Protein AF-A0A8K0KT62-F1 (afdb_monomer)

Mean predicted aligned error: 6.97 Å

Structure (mmCIF, N/CA/C/O backbone):
data_AF-A0A8K0KT62-F1
#
_entry.id   AF-A0A8K0KT62-F1
#
loop_
_atom_site.group_PDB
_atom_site.id
_atom_site.type_symbol
_atom_site.label_atom_id
_atom_site.label_alt_id
_atom_site.label_comp_id
_atom_site.label_asym_id
_atom_site.label_entity_id
_atom_site.label_seq_id
_atom_site.pdbx_PDB_ins_code
_atom_site.Cartn_x
_atom_site.Cartn_y
_atom_site.Cartn_z
_atom_site.occupancy
_atom_site.B_iso_or_equiv
_atom_site.auth_seq_id
_atom_site.auth_comp_id
_atom_site.auth_asym_id
_atom_site.auth_atom_id
_atom_site.pdbx_PDB_model_num
ATOM 1 N N . MET A 1 1 ? -33.970 -5.723 22.384 1.00 33.19 1 MET A N 1
ATOM 2 C CA . MET A 1 1 ? -34.352 -6.317 21.085 1.00 33.19 1 MET A CA 1
ATOM 3 C C . MET A 1 1 ? -33.200 -6.110 20.109 1.00 33.19 1 MET A C 1
ATOM 5 O O . MET A 1 1 ? -32.942 -4.984 19.727 1.00 33.19 1 MET A O 1
ATOM 9 N N . LYS A 1 2 ? -32.472 -7.205 19.852 1.00 30.88 2 LYS A N 1
ATOM 10 C CA . LYS A 1 2 ? -31.453 -7.480 18.820 1.00 30.88 2 LYS A CA 1
ATOM 11 C C . LYS A 1 2 ? -30.568 -6.317 18.335 1.00 30.88 2 LYS A C 1
ATOM 13 O O . LYS A 1 2 ? -30.946 -5.575 17.434 1.00 30.88 2 LYS A O 1
ATOM 18 N N . LEU A 1 3 ? -29.330 -6.309 18.846 1.00 32.88 3 LEU A N 1
ATOM 19 C CA . LEU A 1 3 ? -28.137 -5.916 18.091 1.00 32.88 3 LEU A CA 1
ATOM 20 C C . LEU A 1 3 ? -28.204 -6.615 16.728 1.00 32.88 3 LEU A C 1
ATOM 22 O O . LEU A 1 3 ? -28.010 -7.829 16.632 1.00 32.88 3 LEU A O 1
ATOM 26 N N . LYS A 1 4 ? -28.598 -5.874 15.693 1.00 34.88 4 LYS A N 1
ATOM 27 C CA . LYS A 1 4 ? -28.536 -6.365 14.322 1.00 34.88 4 LYS A CA 1
ATOM 28 C C . LYS A 1 4 ? -27.057 -6.494 13.971 1.00 34.88 4 LYS A C 1
ATOM 30 O O . LYS A 1 4 ? -26.352 -5.499 13.894 1.00 34.88 4 LYS A O 1
ATOM 35 N N . SER A 1 5 ? -26.635 -7.751 13.868 1.00 35.12 5 SER A N 1
ATOM 36 C CA . SER A 1 5 ? -25.526 -8.270 13.072 1.00 35.12 5 SER A CA 1
ATOM 37 C C . SER A 1 5 ? -24.748 -7.201 12.294 1.00 35.12 5 SER A C 1
ATOM 39 O O . SER A 1 5 ? -25.216 -6.723 11.264 1.00 35.12 5 SER A O 1
ATOM 41 N N . ILE A 1 6 ? -23.531 -6.886 12.743 1.00 41.09 6 ILE A N 1
ATOM 42 C CA . ILE A 1 6 ? -22.524 -6.127 11.975 1.00 41.09 6 ILE A CA 1
ATOM 43 C C . ILE A 1 6 ? -21.838 -7.081 10.969 1.00 41.09 6 ILE A C 1
ATOM 45 O O . ILE A 1 6 ? -20.628 -7.079 10.791 1.00 41.09 6 ILE A O 1
ATOM 49 N N . MET A 1 7 ? -22.612 -7.973 10.346 1.00 37.97 7 MET A N 1
ATOM 50 C CA . MET A 1 7 ? -22.154 -8.883 9.290 1.00 37.97 7 MET A CA 1
ATOM 51 C C . MET A 1 7 ? -23.139 -8.862 8.119 1.00 37.97 7 MET A C 1
ATOM 53 O O . MET A 1 7 ? -23.586 -9.897 7.638 1.00 37.97 7 MET A O 1
ATOM 57 N N . SER A 1 8 ? -23.529 -7.659 7.706 1.00 42.72 8 SER A N 1
ATOM 58 C CA . SER A 1 8 ? -24.092 -7.411 6.381 1.00 42.72 8 SER A CA 1
ATOM 59 C C . SER A 1 8 ? -22.925 -6.989 5.502 1.00 42.72 8 SER A C 1
ATOM 61 O O . SER A 1 8 ? -22.187 -6.087 5.896 1.00 42.72 8 SER A O 1
ATOM 63 N N . GLY A 1 9 ? -22.724 -7.657 4.364 1.00 50.91 9 GLY A N 1
ATOM 64 C CA . GLY A 1 9 ? -21.704 -7.277 3.389 1.00 50.91 9 GLY A CA 1
ATOM 65 C C . GLY A 1 9 ? -21.770 -5.777 3.097 1.00 50.91 9 GLY A C 1
ATOM 66 O O . GLY A 1 9 ? -22.854 -5.204 3.021 1.00 50.91 9 GLY A O 1
ATOM 67 N N . VAL A 1 10 ? -20.602 -5.144 2.990 1.00 65.31 10 VAL A N 1
ATOM 68 C CA . VAL A 1 10 ? -20.450 -3.703 2.702 1.00 65.31 10 VAL A CA 1
ATOM 69 C C . VAL A 1 10 ? -21.009 -3.341 1.313 1.00 65.31 10 VAL A C 1
ATOM 71 O O . VAL A 1 10 ? -21.249 -2.178 1.020 1.00 65.31 10 VAL A O 1
ATOM 74 N N . VAL A 1 11 ? -21.285 -4.347 0.486 1.00 77.06 11 VAL A N 1
ATOM 75 C CA . VAL A 1 11 ? -21.795 -4.236 -0.879 1.00 77.06 11 VAL A CA 1
ATOM 76 C C . VAL A 1 11 ? -23.091 -5.028 -1.028 1.00 77.06 11 VAL A C 1
ATOM 78 O O . VAL A 1 11 ? -23.283 -6.052 -0.368 1.00 77.06 11 VAL A O 1
ATOM 81 N N . ALA A 1 12 ? -23.982 -4.521 -1.880 1.00 81.88 12 ALA A N 1
ATOM 82 C CA . ALA A 1 12 ? -25.259 -5.149 -2.190 1.00 81.88 12 ALA A CA 1
ATOM 83 C C . ALA A 1 12 ? -25.070 -6.539 -2.829 1.00 81.88 12 ALA A C 1
ATOM 85 O O . ALA A 1 12 ? -24.031 -6.826 -3.422 1.00 81.88 12 ALA A O 1
ATOM 86 N N . GLU A 1 13 ? -26.075 -7.410 -2.705 1.00 84.69 13 GLU A N 1
ATOM 87 C CA . GLU A 1 13 ? -26.016 -8.787 -3.230 1.00 84.69 13 GLU A CA 1
ATOM 88 C C . GLU A 1 13 ? -25.847 -8.844 -4.758 1.00 84.69 13 GLU A C 1
ATOM 90 O O . GLU A 1 13 ? -25.346 -9.835 -5.284 1.00 84.69 13 GLU A O 1
ATOM 95 N N . ASP A 1 14 ? -26.237 -7.782 -5.464 1.00 88.81 14 ASP A N 1
ATOM 96 C CA . ASP A 1 14 ? -26.119 -7.613 -6.912 1.00 88.81 14 ASP A CA 1
ATOM 97 C C . ASP A 1 14 ? -24.848 -6.860 -7.344 1.00 88.81 14 ASP A C 1
ATOM 99 O O . ASP A 1 14 ? -24.710 -6.498 -8.513 1.00 88.81 14 ASP A O 1
ATOM 103 N N . HIS A 1 15 ? -23.902 -6.628 -6.429 1.00 87.88 15 HIS A N 1
ATOM 104 C CA . HIS A 1 15 ? -22.654 -5.946 -6.751 1.00 87.88 15 HIS A CA 1
ATOM 105 C C . HIS A 1 15 ? -21.760 -6.786 -7.675 1.00 87.88 15 HIS A C 1
ATOM 107 O O . HIS A 1 15 ? -21.368 -7.910 -7.349 1.00 87.88 15 HIS A O 1
ATOM 113 N N . GLU A 1 16 ? -21.370 -6.203 -8.808 1.00 93.50 16 GLU A N 1
ATOM 114 C CA . GLU A 1 16 ? -20.432 -6.807 -9.751 1.00 93.50 16 GLU A CA 1
ATOM 115 C C . GLU A 1 16 ? -19.005 -6.293 -9.507 1.00 93.50 16 GLU A C 1
ATOM 117 O O . GLU A 1 16 ? -18.715 -5.105 -9.657 1.00 93.50 16 GLU A O 1
ATOM 122 N N . PHE A 1 17 ? -18.085 -7.202 -9.174 1.00 94.06 17 PHE A N 1
ATOM 123 C CA . PHE A 1 17 ? -16.666 -6.874 -9.041 1.00 94.06 17 PHE A CA 1
ATOM 124 C C . PHE A 1 17 ? -15.990 -6.782 -10.411 1.00 94.06 17 PHE A C 1
ATOM 126 O O . PHE A 1 17 ? -16.076 -7.698 -11.229 1.00 94.06 17 PHE A O 1
ATOM 133 N N . LEU A 1 18 ? -15.242 -5.699 -10.631 1.00 94.44 18 LEU A N 1
ATOM 134 C CA . LEU A 1 18 ? -14.540 -5.428 -11.885 1.00 94.44 18 LEU A CA 1
ATOM 135 C C . LEU A 1 18 ? -13.032 -5.283 -11.661 1.00 94.44 18 LEU A C 1
ATOM 137 O O . LEU A 1 18 ? -12.580 -4.808 -10.620 1.00 94.44 18 LEU A O 1
ATOM 141 N N . VAL A 1 19 ? -12.235 -5.633 -12.675 1.00 96.00 19 VAL A N 1
ATOM 142 C CA . VAL A 1 19 ? -10.785 -5.380 -12.661 1.00 96.00 19 VAL A CA 1
ATOM 143 C C . VAL A 1 19 ? -10.531 -3.868 -12.774 1.00 96.00 19 VAL A C 1
ATOM 145 O O . VAL A 1 19 ? -10.966 -3.273 -13.770 1.00 96.00 19 VAL A O 1
ATOM 148 N N . PRO A 1 20 ? -9.805 -3.238 -11.826 1.00 96.31 20 PRO A N 1
ATOM 149 C CA . PRO A 1 20 ? -9.523 -1.808 -11.876 1.00 96.31 20 PRO A CA 1
ATOM 150 C C . PRO A 1 20 ? -8.776 -1.406 -13.150 1.00 96.31 20 PRO A C 1
ATOM 152 O O . PRO A 1 20 ? -7.834 -2.071 -13.587 1.00 96.31 20 PRO A O 1
ATOM 155 N N . LYS A 1 21 ? -9.175 -0.276 -13.736 1.00 96.88 21 LYS A N 1
ATOM 156 C CA . LYS A 1 21 ? -8.524 0.324 -14.905 1.00 96.88 21 LYS A CA 1
ATOM 157 C C . LYS A 1 21 ? -8.110 1.744 -14.569 1.00 96.88 21 LYS A C 1
ATOM 159 O O . LYS A 1 21 ? -8.783 2.439 -13.812 1.00 96.88 21 LYS A O 1
ATOM 164 N N . ARG A 1 22 ? -6.999 2.190 -15.150 1.00 97.38 22 ARG A N 1
ATOM 165 C CA . ARG A 1 22 ? -6.537 3.564 -14.961 1.00 97.38 22 ARG A CA 1
ATOM 166 C C . ARG A 1 22 ? -7.583 4.527 -15.541 1.00 97.38 22 ARG A C 1
ATOM 168 O O . ARG A 1 22 ? -7.872 4.458 -16.731 1.00 97.38 22 ARG A O 1
ATOM 175 N N . ALA A 1 23 ? -8.115 5.409 -14.695 1.00 96.69 23 ALA A N 1
ATOM 176 C CA . ALA A 1 23 ? -9.138 6.392 -15.064 1.00 96.69 23 ALA A CA 1
ATOM 177 C C . ALA A 1 23 ? -8.615 7.842 -15.112 1.00 96.69 23 ALA A C 1
ATOM 179 O O . ALA A 1 23 ? -9.241 8.692 -15.729 1.00 96.69 23 ALA A O 1
ATOM 180 N N . VAL A 1 24 ? -7.450 8.122 -14.510 1.00 97.75 24 VAL A N 1
ATOM 181 C CA . VAL A 1 24 ? -6.794 9.442 -14.549 1.00 97.75 24 VAL A CA 1
ATOM 182 C C . VAL A 1 24 ? -5.627 9.398 -15.540 1.00 97.75 24 VAL A C 1
ATOM 184 O O . VAL A 1 24 ? -4.583 8.782 -15.277 1.00 97.75 24 VAL A O 1
ATOM 187 N N . MET A 1 25 ? -5.807 10.018 -16.705 1.00 97.75 25 MET A N 1
ATOM 188 C CA . MET A 1 25 ? -4.843 10.027 -17.815 1.00 97.75 25 MET A CA 1
ATOM 189 C C . MET A 1 25 ? -4.200 11.396 -18.015 1.00 97.75 25 MET A C 1
ATOM 191 O O . MET A 1 25 ? -3.055 11.483 -18.458 1.00 97.75 25 MET A O 1
ATOM 195 N N . SER A 1 26 ? -4.919 12.453 -17.657 1.00 98.06 26 SER A N 1
ATOM 196 C CA . SER A 1 26 ? -4.530 13.844 -17.825 1.00 98.06 26 SER A CA 1
ATOM 197 C C . SER A 1 26 ? -4.947 14.686 -16.611 1.00 98.06 26 SER A C 1
ATOM 199 O O . SER A 1 26 ? -5.783 14.255 -15.816 1.00 98.06 26 SER A O 1
ATOM 201 N N . PRO A 1 27 ? -4.417 15.914 -16.464 1.00 97.81 27 PRO A N 1
ATOM 202 C CA . PRO A 1 27 ? -4.847 16.821 -15.401 1.00 97.81 27 PRO A CA 1
ATOM 203 C C . PRO A 1 27 ? -6.348 17.153 -15.421 1.00 97.81 27 PRO A C 1
ATOM 205 O O . PRO A 1 27 ? -6.919 17.414 -14.368 1.00 97.81 27 PRO A O 1
ATOM 208 N N . ALA A 1 28 ? -7.002 17.126 -16.588 1.00 97.25 28 ALA A N 1
ATOM 209 C CA . ALA A 1 28 ? -8.433 17.412 -16.706 1.00 97.25 28 ALA A CA 1
ATOM 210 C C . ALA A 1 28 ? -9.314 16.332 -16.047 1.00 97.25 28 ALA A C 1
ATOM 212 O O . ALA A 1 28 ? -10.382 16.643 -15.523 1.00 97.25 28 ALA A O 1
ATOM 213 N N . ASP A 1 29 ? -8.839 15.082 -15.996 1.00 98.25 29 ASP A N 1
ATOM 214 C CA . ASP A 1 29 ? -9.573 13.963 -15.386 1.00 98.25 29 ASP A CA 1
ATOM 215 C C . ASP A 1 29 ? -9.660 14.094 -13.857 1.00 98.25 29 ASP A C 1
ATOM 217 O O . ASP A 1 29 ? -10.491 13.449 -13.216 1.00 98.25 29 ASP A O 1
ATOM 221 N N . MET A 1 30 ? -8.836 14.960 -13.254 1.00 97.81 30 MET A N 1
ATOM 222 C CA . MET A 1 30 ? -8.832 15.196 -11.809 1.00 97.81 30 MET A CA 1
ATOM 223 C C . MET A 1 30 ? -10.170 15.734 -11.309 1.00 97.81 30 MET A C 1
ATOM 225 O O . MET A 1 30 ? -10.580 15.404 -10.199 1.00 97.81 30 MET A O 1
ATOM 229 N N . THR A 1 31 ? -10.885 16.516 -12.124 1.00 97.88 31 THR A N 1
ATOM 230 C CA . THR A 1 31 ? -12.230 16.972 -11.761 1.00 97.88 31 THR A CA 1
ATOM 231 C C . THR A 1 31 ? -13.176 15.786 -11.595 1.00 97.88 31 THR A C 1
ATOM 233 O O . THR A 1 31 ? -13.889 15.732 -10.598 1.00 97.88 31 THR A O 1
ATOM 236 N N . ALA A 1 32 ? -13.150 14.811 -12.509 1.00 97.69 32 ALA A N 1
ATOM 237 C CA . ALA A 1 32 ? -13.964 13.602 -12.386 1.00 97.69 32 ALA A CA 1
ATOM 238 C C . ALA A 1 32 ? -13.527 12.745 -11.187 1.00 97.69 32 ALA A C 1
ATOM 240 O O . ALA A 1 32 ? -14.374 12.272 -10.436 1.00 97.69 32 ALA A O 1
ATOM 241 N N . TRP A 1 33 ? -12.216 12.609 -10.956 1.00 98.12 33 TRP A N 1
ATOM 242 C CA . TRP A 1 33 ? -11.675 11.907 -9.789 1.00 98.12 33 TRP A CA 1
ATOM 243 C C . TRP A 1 33 ? -12.180 12.499 -8.467 1.00 98.12 33 TRP A C 1
ATOM 245 O O . TRP A 1 33 ? -12.721 11.760 -7.650 1.00 98.12 33 TRP A O 1
ATOM 255 N N . HIS A 1 34 ? -12.088 13.818 -8.273 1.00 97.94 34 HIS A N 1
ATOM 256 C CA . HIS A 1 34 ? -12.521 14.483 -7.036 1.00 97.94 34 HIS A CA 1
ATOM 257 C C . HIS A 1 34 ? -14.022 14.359 -6.740 1.00 97.94 34 HIS A C 1
ATOM 259 O O . HIS A 1 34 ? -14.417 14.484 -5.586 1.00 97.94 34 HIS A O 1
ATOM 265 N N . HIS A 1 35 ? -14.848 14.114 -7.760 1.00 97.44 35 HIS A N 1
ATOM 266 C CA . HIS A 1 35 ? -16.292 13.906 -7.607 1.00 97.44 35 HIS A CA 1
ATOM 267 C C . HIS A 1 35 ? -16.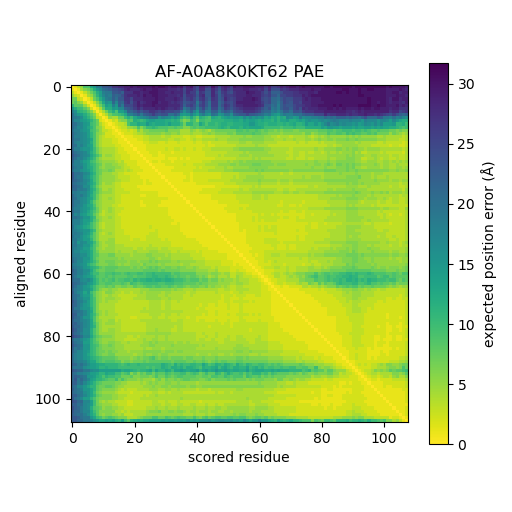690 12.421 -7.658 1.00 97.44 35 HIS A C 1
ATOM 269 O O . HIS A 1 35 ? -17.879 12.110 -7.660 1.00 97.44 35 HIS A O 1
ATOM 275 N N . SER A 1 36 ? -15.722 11.502 -7.738 1.00 97.62 36 SER A N 1
ATOM 276 C CA . SER A 1 36 ? -15.988 10.064 -7.803 1.00 97.62 36 SER A CA 1
ATOM 277 C C . SER A 1 36 ? -16.288 9.470 -6.427 1.00 97.62 36 SER A C 1
ATOM 279 O O . SER A 1 36 ? -15.771 9.928 -5.408 1.00 97.62 36 SER A O 1
ATOM 281 N N . GLU A 1 37 ? -17.073 8.393 -6.409 1.00 95.38 37 GLU A N 1
ATOM 282 C CA . GLU A 1 37 ? -17.332 7.600 -5.201 1.00 95.38 37 GLU A CA 1
ATOM 283 C C . GLU A 1 37 ? -16.031 7.065 -4.587 1.00 95.38 37 GLU A C 1
ATOM 285 O O . GLU A 1 37 ? -15.796 7.244 -3.396 1.00 95.38 37 GLU A O 1
ATOM 290 N N . ALA A 1 38 ? -15.122 6.546 -5.420 1.00 95.69 38 ALA A N 1
ATOM 291 C CA . ALA A 1 38 ? -13.820 6.043 -4.983 1.00 95.69 38 ALA A CA 1
ATOM 292 C C . ALA A 1 38 ? -12.985 7.096 -4.230 1.00 95.69 38 ALA A C 1
ATOM 294 O O . 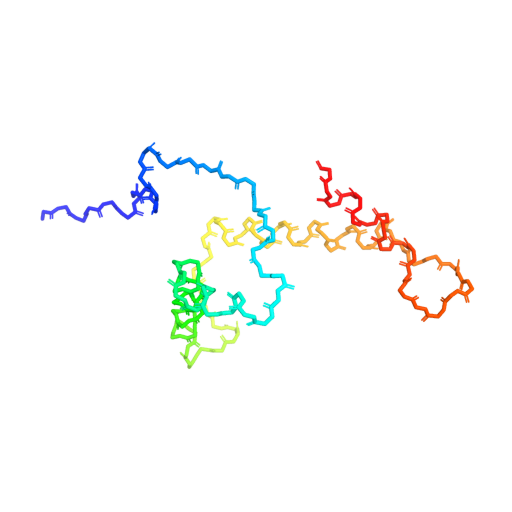ALA A 1 38 ? -12.294 6.761 -3.270 1.00 95.69 38 ALA A O 1
ATOM 295 N N . TYR A 1 39 ? -13.046 8.371 -4.633 1.00 97.81 39 TYR A N 1
ATOM 296 C CA . TYR A 1 39 ? -12.372 9.450 -3.907 1.00 97.81 39 TYR A CA 1
ATOM 297 C C . TYR A 1 39 ? -12.999 9.685 -2.528 1.00 97.81 39 TYR A C 1
ATOM 299 O O . TYR A 1 39 ? -12.275 9.768 -1.533 1.00 97.81 39 TYR A O 1
ATOM 307 N N . CYS A 1 40 ? -14.331 9.757 -2.462 1.00 96.31 40 CYS A N 1
ATOM 308 C CA . CYS A 1 40 ? -15.064 9.931 -1.209 1.00 96.31 40 CYS A CA 1
ATOM 309 C C . CYS A 1 40 ? -14.793 8.783 -0.226 1.00 96.31 40 CYS A C 1
ATOM 311 O O . CYS A 1 40 ? -14.494 9.040 0.940 1.00 96.31 40 CYS A O 1
ATOM 313 N N . GLU A 1 41 ? -14.838 7.535 -0.693 1.00 96.00 41 GLU A N 1
ATOM 314 C CA . GLU A 1 41 ? -14.542 6.351 0.120 1.00 96.00 41 GLU A CA 1
ATOM 315 C C . GLU A 1 41 ? -13.089 6.335 0.599 1.00 96.00 41 GLU A C 1
ATOM 317 O O . GLU A 1 41 ? -12.829 6.117 1.783 1.00 96.00 41 GLU A O 1
ATOM 322 N N . TYR A 1 42 ? -12.137 6.619 -0.294 1.00 97.25 42 TYR A N 1
ATOM 323 C CA . TYR A 1 42 ? -10.712 6.621 0.033 1.00 97.25 42 TYR A CA 1
ATOM 324 C C . TYR A 1 42 ? -10.365 7.670 1.096 1.00 97.25 42 TYR A C 1
ATOM 326 O O . TYR A 1 42 ? -9.702 7.364 2.089 1.00 97.25 42 TYR A O 1
ATOM 334 N N . VAL A 1 43 ? -10.837 8.908 0.921 1.00 97.75 43 VAL A N 1
ATOM 335 C CA . VAL A 1 43 ? -10.609 9.980 1.901 1.00 97.75 43 VAL A CA 1
ATOM 336 C C . VAL A 1 43 ? -11.354 9.687 3.202 1.00 97.75 43 VAL A C 1
ATOM 338 O O . VAL A 1 43 ? -10.777 9.851 4.277 1.00 97.75 43 VAL A O 1
ATOM 341 N N . GLY A 1 44 ? -12.597 9.206 3.124 1.00 97.38 44 GLY A N 1
ATOM 342 C CA . GLY A 1 44 ? -13.380 8.808 4.294 1.00 97.38 44 GLY A CA 1
ATOM 343 C C . GLY A 1 44 ? -12.679 7.731 5.123 1.00 97.38 44 GLY A C 1
ATOM 344 O O . GLY A 1 44 ? -12.590 7.859 6.343 1.00 97.38 44 GLY A O 1
ATOM 345 N N . PHE A 1 45 ? -12.100 6.723 4.466 1.00 97.06 45 PHE A N 1
ATOM 346 C CA . PHE A 1 45 ? -11.311 5.684 5.123 1.00 97.06 45 PHE 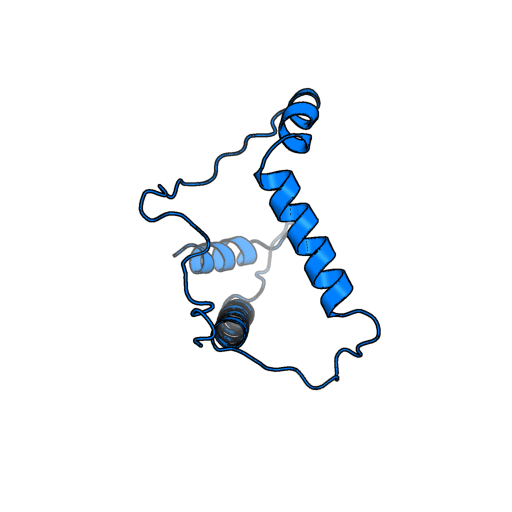A CA 1
ATOM 347 C C . PHE A 1 45 ? -10.084 6.25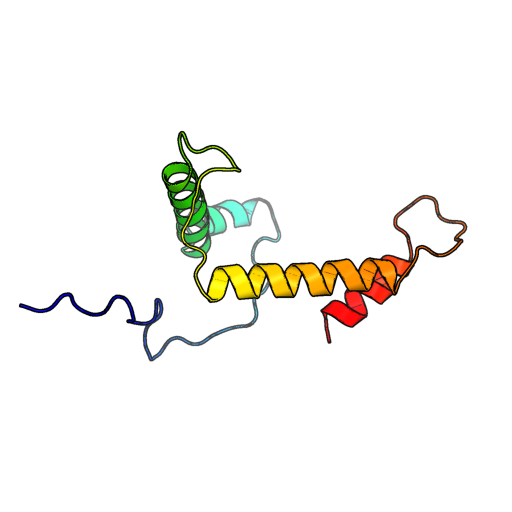9 5.842 1.00 97.06 45 PHE A C 1
ATOM 349 O O . PHE A 1 45 ? -9.858 5.941 7.008 1.00 97.06 45 PHE A O 1
ATOM 356 N N . ILE A 1 46 ? -9.321 7.146 5.193 1.00 98.19 46 ILE A N 1
ATOM 357 C CA . ILE A 1 46 ? -8.153 7.794 5.815 1.00 98.19 46 ILE A CA 1
ATOM 358 C C . ILE A 1 46 ? -8.559 8.585 7.062 1.00 98.19 46 ILE A C 1
ATOM 360 O O . ILE A 1 46 ? -7.902 8.474 8.097 1.00 98.19 46 ILE A O 1
ATOM 364 N N . LEU A 1 47 ? -9.637 9.369 6.980 1.00 98.12 47 LEU A N 1
ATOM 365 C CA . LEU A 1 47 ? -10.115 10.176 8.103 1.00 98.12 47 LEU A CA 1
ATOM 366 C C . LEU A 1 47 ? -10.583 9.302 9.272 1.00 98.12 47 LEU A C 1
ATOM 368 O O . LEU A 1 47 ? -10.203 9.569 10.411 1.00 98.12 47 LEU A O 1
ATOM 372 N N . ALA A 1 48 ? -11.324 8.229 8.989 1.00 97.69 48 ALA A N 1
ATOM 373 C CA . ALA A 1 48 ? -11.760 7.275 10.005 1.00 97.69 48 ALA A CA 1
ATOM 374 C C . ALA A 1 48 ? -10.572 6.582 10.690 1.00 97.69 48 ALA A C 1
ATOM 376 O O . ALA A 1 48 ? -10.561 6.432 11.911 1.00 97.69 48 ALA A O 1
ATOM 377 N N . MET A 1 49 ? -9.545 6.196 9.925 1.00 96.12 49 MET A N 1
ATOM 378 C CA . MET A 1 49 ? -8.319 5.618 10.483 1.00 96.12 49 MET A CA 1
ATOM 379 C C . MET A 1 49 ? -7.567 6.621 11.358 1.00 96.12 49 MET A C 1
ATOM 381 O O . MET A 1 49 ? -7.100 6.248 12.430 1.00 96.12 49 MET A O 1
ATOM 385 N N . ASN A 1 50 ? -7.477 7.883 10.928 1.00 97.62 50 ASN A N 1
ATOM 386 C CA . ASN A 1 50 ? -6.832 8.949 11.689 1.00 97.62 50 ASN A CA 1
ATOM 387 C C . ASN A 1 50 ? -7.517 9.177 13.046 1.00 97.62 50 ASN 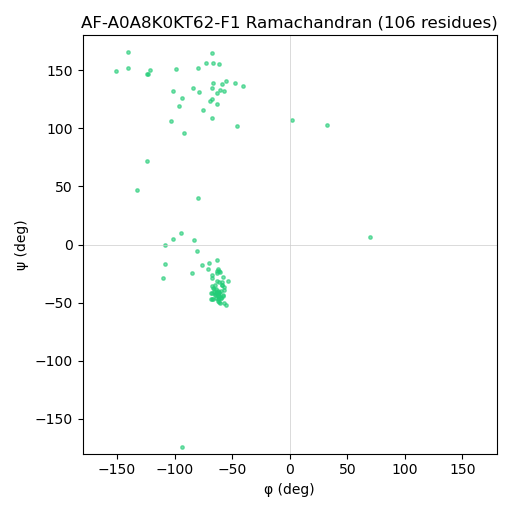A C 1
ATOM 389 O O . ASN A 1 50 ? -6.854 9.155 14.080 1.00 97.62 50 ASN A O 1
ATOM 393 N N . GLU A 1 51 ? -8.843 9.323 13.054 1.00 97.88 51 GLU A N 1
ATOM 394 C CA . GLU A 1 51 ? -9.625 9.471 14.289 1.00 97.88 51 GLU A CA 1
ATOM 395 C C . GLU A 1 51 ? -9.486 8.234 15.192 1.00 97.88 51 GLU A C 1
ATOM 397 O O . GLU A 1 51 ? -9.297 8.341 16.404 1.00 97.88 51 GLU A O 1
ATOM 402 N N . ALA A 1 52 ? -9.494 7.034 14.603 1.00 95.06 52 ALA A N 1
ATOM 403 C CA . ALA A 1 52 ? -9.389 5.791 15.356 1.00 95.06 52 ALA A CA 1
ATOM 404 C C . ALA A 1 52 ? -8.057 5.634 16.106 1.00 95.06 52 ALA A C 1
ATOM 406 O O . ALA A 1 52 ? -8.020 4.897 17.097 1.00 95.06 52 ALA A O 1
ATOM 407 N N . VAL A 1 53 ? -6.976 6.289 15.677 1.00 96.06 53 VAL A N 1
ATOM 408 C CA . VAL A 1 53 ? -5.644 6.172 16.301 1.00 96.06 53 VAL A CA 1
ATOM 409 C C . VAL A 1 53 ? -5.215 7.413 17.085 1.00 96.06 53 VAL A C 1
ATOM 411 O O . VAL A 1 53 ? -4.140 7.410 17.685 1.00 96.06 53 VAL A O 1
ATOM 414 N N . GLU A 1 54 ? -6.044 8.456 17.134 1.00 96.94 54 GLU A N 1
ATOM 415 C CA . GLU A 1 54 ? -5.719 9.695 17.839 1.00 96.94 54 GLU A CA 1
ATOM 416 C C . GLU A 1 54 ? -5.407 9.441 19.327 1.00 96.94 54 GLU A C 1
ATOM 418 O O . GLU A 1 54 ? -6.117 8.719 20.032 1.00 96.94 54 GLU A O 1
ATOM 423 N N . GLY A 1 55 ? -4.295 10.014 19.806 1.00 97.31 55 GLY A N 1
ATOM 424 C CA . GLY A 1 55 ? -3.845 9.891 21.197 1.00 97.31 55 GLY A CA 1
ATOM 425 C C . GLY A 1 55 ? -3.351 8.499 21.613 1.00 97.31 55 GLY A C 1
ATOM 426 O O . GLY A 1 55 ? -3.059 8.294 22.792 1.00 97.31 55 GLY A O 1
ATOM 427 N N . LYS A 1 56 ? -3.240 7.537 20.686 1.00 97.06 56 LYS A N 1
ATOM 428 C CA . LYS A 1 56 ? -2.790 6.167 20.975 1.00 97.06 56 LYS A CA 1
ATOM 429 C C . LYS A 1 56 ? -1.334 5.976 20.562 1.00 97.06 56 LYS A C 1
ATOM 431 O O . LYS A 1 56 ? -0.929 6.319 19.456 1.00 97.06 56 LYS A O 1
ATOM 436 N N . ALA A 1 57 ? -0.540 5.401 21.461 1.00 97.12 57 ALA A N 1
ATOM 437 C CA . ALA A 1 57 ? 0.811 4.965 21.133 1.00 97.12 57 ALA A CA 1
ATOM 438 C C . ALA A 1 57 ? 0.773 3.708 20.251 1.00 97.12 57 ALA A C 1
ATOM 440 O O . ALA A 1 57 ? -0.165 2.919 20.327 1.00 97.12 57 ALA A O 1
ATOM 441 N N . ILE A 1 58 ? 1.840 3.469 19.486 1.00 95.56 58 ILE A N 1
ATOM 442 C CA . ILE A 1 58 ? 1.993 2.238 18.688 1.00 95.56 58 ILE A CA 1
ATOM 443 C C . ILE A 1 58 ? 1.944 0.984 19.577 1.00 95.56 58 ILE A C 1
ATOM 445 O O . ILE A 1 58 ? 1.444 -0.053 19.160 1.00 95.56 58 ILE A O 1
ATOM 449 N N . SER A 1 59 ? 2.429 1.083 20.817 1.00 96.19 59 SER A N 1
ATOM 450 C CA . SER A 1 59 ? 2.416 -0.005 21.799 1.00 96.19 59 SER A CA 1
ATOM 451 C C . SER A 1 59 ? 1.092 -0.151 22.556 1.00 96.19 59 SER A C 1
ATOM 453 O O . SER A 1 59 ? 1.036 -0.922 23.510 1.00 96.19 59 SER A O 1
ATOM 455 N N . ALA A 1 60 ? 0.064 0.637 22.228 1.00 95.19 60 ALA A N 1
ATOM 456 C CA . ALA A 1 60 ? -1.227 0.530 22.894 1.00 95.19 60 ALA A CA 1
ATOM 457 C C . ALA A 1 60 ? -1.885 -0.819 22.573 1.00 95.19 60 ALA A C 1
ATOM 459 O O . ALA A 1 60 ? -1.875 -1.271 21.426 1.00 95.19 60 ALA A O 1
ATOM 460 N N . ASP A 1 61 ? -2.500 -1.435 23.581 1.00 92.81 61 ASP A N 1
ATOM 461 C CA . ASP A 1 61 ? -3.254 -2.668 23.384 1.00 92.81 61 ASP A CA 1
ATOM 462 C C . ASP A 1 61 ? -4.406 -2.438 22.399 1.00 92.81 61 ASP A C 1
ATOM 464 O O . ASP A 1 61 ? -5.178 -1.480 22.509 1.00 92.81 61 ASP A O 1
ATOM 468 N N . CYS A 1 62 ? -4.543 -3.340 21.429 1.00 90.75 62 CYS A N 1
ATOM 469 C CA . CYS A 1 62 ? -5.610 -3.295 20.441 1.00 90.75 62 CYS A CA 1
ATOM 470 C C . CYS A 1 62 ? -6.152 -4.694 20.142 1.00 90.75 62 CYS A C 1
ATOM 472 O O . CYS A 1 62 ? -5.461 -5.709 20.255 1.00 90.75 62 CYS A O 1
ATOM 474 N N . VAL A 1 63 ? -7.425 -4.752 19.750 1.00 89.94 63 VAL A N 1
ATOM 475 C CA . VAL A 1 63 ? -8.053 -6.007 19.336 1.00 89.94 63 VAL A CA 1
ATOM 476 C C . VAL A 1 63 ? -7.555 -6.373 17.942 1.00 89.94 63 VAL A C 1
ATOM 478 O O . VAL A 1 63 ? -7.856 -5.695 16.963 1.00 89.94 63 VAL A O 1
ATOM 481 N N . GLN A 1 64 ? -6.837 -7.488 17.840 1.00 89.38 64 GLN A N 1
ATOM 482 C CA . GLN A 1 64 ? -6.386 -8.027 16.560 1.00 89.38 64 GLN A CA 1
ATOM 483 C C . GLN A 1 64 ? -7.404 -9.033 16.014 1.00 89.38 64 GLN A C 1
ATOM 485 O O . GLN A 1 64 ? -7.406 -10.211 16.388 1.00 89.38 64 GLN A O 1
ATOM 490 N N . GLY A 1 65 ? -8.282 -8.558 15.129 1.00 93.69 65 GLY A N 1
ATOM 491 C CA . GLY A 1 65 ? -9.237 -9.404 14.412 1.00 93.69 65 GLY A CA 1
ATOM 492 C C . GLY A 1 65 ? -8.561 -10.361 13.422 1.00 93.69 65 GLY A C 1
ATOM 493 O O . GLY A 1 65 ? -7.402 -10.181 13.049 1.00 93.69 65 GLY A O 1
ATOM 494 N N . ALA A 1 66 ? -9.306 -11.371 12.959 1.00 95.56 66 ALA A N 1
ATOM 495 C CA . ALA A 1 66 ? -8.796 -12.366 12.010 1.00 95.56 66 ALA A CA 1
ATOM 496 C C . ALA A 1 66 ? -8.262 -11.733 10.711 1.00 95.56 66 ALA A C 1
ATOM 498 O O . ALA A 1 66 ? -7.206 -12.135 10.235 1.00 95.56 66 ALA A O 1
ATOM 499 N N . ALA A 1 67 ? -8.938 -10.703 10.188 1.00 94.00 67 ALA A N 1
ATOM 500 C CA . ALA A 1 67 ? -8.490 -9.976 9.000 1.00 94.00 67 ALA A CA 1
ATOM 501 C C . ALA A 1 67 ? -7.130 -9.291 9.216 1.00 94.00 67 ALA A C 1
ATOM 503 O O . ALA A 1 67 ? -6.230 -9.469 8.405 1.00 94.00 67 ALA A O 1
ATOM 504 N N . ALA A 1 68 ? -6.944 -8.583 10.337 1.00 94.06 68 ALA A N 1
ATOM 505 C CA . ALA A 1 68 ? -5.677 -7.920 10.652 1.00 94.06 68 ALA A CA 1
ATOM 506 C C . ALA A 1 68 ? -4.523 -8.928 10.770 1.00 94.06 68 ALA A C 1
ATOM 508 O O . ALA A 1 68 ? -3.467 -8.727 10.180 1.00 94.06 68 ALA A O 1
ATOM 509 N N . LYS A 1 69 ? -4.749 -10.054 11.461 1.00 95.81 69 LYS A N 1
ATOM 510 C CA . LYS A 1 69 ? -3.757 -11.136 11.561 1.00 95.81 69 LYS A CA 1
ATOM 511 C C . LYS A 1 69 ? -3.428 -11.747 10.198 1.00 95.81 69 LYS A C 1
ATOM 513 O O . LYS A 1 69 ? -2.264 -11.993 9.916 1.00 95.81 69 LYS A O 1
ATOM 518 N N . GLY A 1 70 ? -4.435 -11.954 9.348 1.00 97.12 70 GLY A N 1
ATOM 519 C CA . GLY A 1 70 ? -4.239 -12.439 7.981 1.00 97.12 70 GLY A CA 1
ATOM 520 C C . GLY A 1 70 ? -3.425 -11.473 7.118 1.00 97.12 70 GLY A C 1
ATOM 521 O O . GLY A 1 70 ? -2.541 -11.911 6.390 1.00 97.12 70 GLY A O 1
ATOM 522 N N . MET A 1 71 ? -3.665 -10.162 7.241 1.00 97.06 71 MET A N 1
ATOM 523 C CA . MET A 1 71 ? -2.869 -9.142 6.547 1.00 97.06 71 MET A CA 1
ATOM 524 C C . MET A 1 71 ? -1.415 -9.134 7.026 1.00 97.06 71 MET A C 1
ATOM 526 O O . MET A 1 71 ? -0.519 -9.065 6.193 1.00 97.06 71 MET A O 1
ATOM 530 N N . VAL A 1 72 ? -1.169 -9.251 8.337 1.00 96.69 72 VAL A N 1
ATOM 531 C CA . VAL A 1 72 ? 0.196 -9.356 8.884 1.00 96.69 72 VAL A CA 1
ATOM 532 C C . VAL A 1 72 ? 0.899 -10.602 8.350 1.00 96.69 72 VAL A C 1
ATOM 534 O O . VAL A 1 72 ? 1.986 -10.478 7.803 1.00 96.69 72 VAL A O 1
ATOM 537 N N . ALA A 1 73 ? 0.255 -11.770 8.405 1.00 97.69 73 ALA A N 1
ATOM 538 C CA . ALA A 1 73 ? 0.833 -13.010 7.887 1.00 97.69 73 ALA A CA 1
ATOM 539 C C . ALA A 1 73 ? 1.146 -12.926 6.380 1.00 97.69 73 ALA A C 1
ATOM 541 O O . ALA A 1 73 ? 2.193 -13.380 5.932 1.00 97.69 73 ALA A O 1
ATOM 542 N N . MET A 1 74 ? 0.266 -12.301 5.589 1.00 97.25 74 MET A N 1
ATOM 543 C CA . MET A 1 74 ? 0.524 -12.052 4.169 1.00 97.25 74 MET A CA 1
ATOM 544 C C . MET A 1 74 ? 1.755 -11.155 3.971 1.00 97.25 74 MET A C 1
ATOM 546 O O . MET A 1 74 ? 2.592 -11.452 3.123 1.00 97.25 74 MET A O 1
ATOM 550 N N . LEU A 1 75 ? 1.886 -10.076 4.750 1.00 98.06 75 LEU A N 1
ATOM 551 C CA . LEU A 1 75 ? 3.053 -9.189 4.694 1.00 98.06 75 LEU A CA 1
ATOM 552 C C . LEU A 1 75 ? 4.341 -9.915 5.109 1.00 98.06 75 LEU A C 1
ATOM 554 O O . LEU A 1 75 ? 5.363 -9.720 4.461 1.00 98.06 75 LEU A O 1
ATOM 558 N N . GLU A 1 76 ? 4.288 -10.791 6.114 1.00 98.38 76 GLU A N 1
ATOM 559 C CA . GLU A 1 76 ? 5.415 -11.648 6.506 1.00 98.38 76 GLU A CA 1
ATOM 560 C C . GLU A 1 76 ? 5.821 -12.597 5.371 1.00 98.38 76 GLU A C 1
ATOM 562 O O . GLU A 1 76 ? 7.008 -12.780 5.127 1.00 98.38 76 GLU A O 1
ATOM 567 N N . CYS A 1 77 ? 4.876 -13.180 4.623 1.00 97.25 77 CYS A N 1
ATOM 568 C CA . CYS A 1 77 ? 5.212 -13.981 3.439 1.00 97.25 77 CYS A CA 1
ATOM 569 C C . CYS A 1 77 ? 5.930 -13.149 2.363 1.00 97.25 77 CYS A C 1
ATOM 571 O O . CYS A 1 77 ? 6.903 -13.615 1.773 1.00 97.25 77 CYS A O 1
ATOM 573 N N . LEU A 1 78 ? 5.472 -11.917 2.117 1.00 97.50 78 LEU A N 1
ATOM 574 C CA . LEU A 1 78 ? 6.108 -11.007 1.158 1.00 97.50 78 LEU A CA 1
ATOM 575 C C . LEU A 1 78 ? 7.523 -10.595 1.590 1.00 97.50 78 LEU A C 1
ATOM 577 O O . LEU A 1 78 ? 8.388 -10.426 0.727 1.00 97.50 78 LEU A O 1
ATOM 581 N N . ASP A 1 79 ? 7.743 -10.444 2.896 1.00 98.00 79 ASP A N 1
ATOM 582 C CA . ASP A 1 79 ? 9.042 -10.139 3.501 1.00 98.00 79 ASP A CA 1
ATOM 583 C C . ASP A 1 79 ? 10.017 -11.318 3.364 1.00 98.00 79 ASP A C 1
ATOM 585 O O . ASP A 1 79 ? 11.110 -11.144 2.834 1.00 98.00 79 ASP A O 1
ATOM 589 N N . HIS A 1 80 ? 9.588 -12.546 3.676 1.00 97.94 80 HIS A N 1
ATOM 590 C CA . HIS A 1 80 ? 10.419 -13.746 3.482 1.00 97.94 80 HIS A CA 1
ATOM 591 C C . HIS A 1 80 ? 10.854 -13.943 2.020 1.00 97.94 80 HIS A C 1
ATOM 593 O O . HIS A 1 80 ? 11.979 -14.368 1.758 1.00 97.94 80 HIS A O 1
ATOM 599 N N . LEU A 1 81 ? 10.008 -13.586 1.043 1.00 97.31 81 LEU A N 1
ATOM 600 C CA . LEU A 1 81 ? 10.388 -13.632 -0.376 1.00 97.31 81 LEU A CA 1
ATOM 601 C C . LEU A 1 81 ? 11.581 -12.718 -0.705 1.00 97.31 81 LEU A C 1
ATOM 603 O O . LEU A 1 81 ? 12.266 -12.949 -1.703 1.00 97.31 81 LEU A O 1
ATOM 607 N N . VAL A 1 82 ? 11.832 -11.671 0.087 1.00 97.81 82 VAL A N 1
ATOM 608 C CA . VAL A 1 82 ? 13.006 -10.802 -0.081 1.00 97.81 82 VAL A CA 1
ATOM 609 C C . VAL A 1 82 ? 14.287 -11.564 0.261 1.00 97.81 82 VAL A C 1
ATOM 611 O O . VAL A 1 82 ? 15.256 -11.474 -0.494 1.00 97.81 82 VAL A O 1
ATOM 614 N N . ASP A 1 83 ? 14.278 -12.363 1.329 1.00 97.56 83 ASP A N 1
ATOM 615 C CA . ASP A 1 83 ? 15.420 -13.199 1.722 1.00 97.56 83 ASP A CA 1
ATOM 616 C C . ASP A 1 83 ? 15.708 -14.296 0.685 1.00 97.56 83 ASP A C 1
ATOM 618 O O . ASP A 1 83 ? 16.864 -14.584 0.365 1.00 97.56 83 ASP A O 1
ATOM 622 N N . GLU A 1 84 ? 14.658 -14.882 0.105 1.00 97.38 84 GLU A N 1
ATOM 623 C CA . GLU A 1 84 ? 14.774 -15.905 -0.943 1.00 97.38 84 GLU A CA 1
ATOM 624 C C . GLU A 1 84 ? 15.271 -15.345 -2.288 1.00 97.38 84 GLU A C 1
ATOM 626 O O . GLU A 1 84 ? 15.780 -16.083 -3.144 1.00 97.38 84 GLU A O 1
ATOM 631 N N . ILE A 1 85 ? 15.120 -14.035 -2.505 1.00 97.44 85 ILE A N 1
ATOM 632 C CA . ILE A 1 85 ? 15.429 -13.356 -3.766 1.00 97.44 85 ILE A CA 1
ATOM 633 C C . ILE A 1 85 ? 16.438 -12.230 -3.493 1.00 97.44 85 ILE A C 1
ATOM 635 O O . ILE A 1 85 ? 16.105 -11.043 -3.587 1.00 97.44 85 ILE A O 1
ATOM 639 N N . PRO A 1 86 ? 17.704 -12.584 -3.193 1.00 97.06 86 PRO A N 1
ATOM 640 C CA . PRO A 1 86 ? 18.712 -11.594 -2.868 1.00 97.06 86 PRO A CA 1
ATOM 641 C C . PRO A 1 86 ? 19.040 -10.708 -4.081 1.00 97.06 86 PRO A C 1
ATOM 643 O O . PRO A 1 86 ? 18.873 -11.124 -5.238 1.00 97.06 86 PRO A O 1
ATOM 646 N N . PRO A 1 87 ? 19.559 -9.489 -3.846 1.00 97.19 87 PRO A N 1
ATOM 647 C CA . PRO A 1 87 ? 20.061 -8.630 -4.908 1.00 97.19 87 PRO A CA 1
ATOM 648 C C . PRO A 1 87 ? 21.121 -9.338 -5.753 1.00 97.19 87 PRO A C 1
ATOM 650 O O . PRO A 1 87 ? 21.990 -10.032 -5.228 1.00 97.19 87 PRO A O 1
ATOM 653 N N . ILE A 1 88 ? 21.084 -9.113 -7.064 1.00 96.75 88 ILE A N 1
ATOM 654 C CA . ILE A 1 88 ? 22.107 -9.631 -7.979 1.00 96.75 88 ILE A CA 1
ATOM 655 C C . ILE A 1 88 ? 23.144 -8.560 -8.305 1.00 96.75 88 ILE A C 1
ATOM 657 O O . ILE A 1 88 ? 22.821 -7.367 -8.343 1.00 96.75 88 ILE A O 1
ATOM 661 N N . GLU A 1 89 ? 24.374 -8.979 -8.600 1.00 96.25 89 GLU A N 1
ATOM 662 C CA . GLU A 1 89 ? 25.356 -8.082 -9.204 1.00 96.25 89 GLU A CA 1
ATOM 663 C C . GLU A 1 89 ? 24.867 -7.626 -10.582 1.00 96.25 89 GLU A C 1
ATOM 665 O O . GLU A 1 89 ? 24.438 -8.426 -11.417 1.00 96.25 89 GLU A O 1
ATOM 670 N N . GLN A 1 90 ? 24.910 -6.316 -10.819 1.00 95.44 90 GLN A N 1
ATOM 671 C CA . GLN A 1 90 ? 24.464 -5.723 -12.072 1.00 95.44 90 GLN A CA 1
ATOM 672 C C . GLN A 1 90 ? 25.235 -4.431 -12.377 1.00 95.44 90 GLN A C 1
ATOM 674 O O . GLN A 1 90 ? 25.604 -3.699 -11.459 1.00 95.44 90 GLN A O 1
ATOM 679 N N . PRO A 1 91 ? 25.435 -4.092 -13.662 1.00 93.31 91 PRO A N 1
ATOM 680 C CA . PRO A 1 91 ? 26.158 -2.882 -14.055 1.00 93.31 91 PRO A CA 1
ATOM 681 C C . PRO A 1 91 ? 25.330 -1.595 -13.887 1.00 93.31 91 PRO A C 1
ATOM 683 O O . PRO A 1 91 ? 25.881 -0.496 -13.902 1.00 93.31 91 PRO A O 1
ATOM 686 N N . THR A 1 92 ? 24.001 -1.700 -13.766 1.00 93.06 92 THR A N 1
ATOM 687 C CA . THR A 1 92 ? 23.117 -0.536 -13.621 1.00 93.06 92 THR A CA 1
ATOM 688 C C . THR A 1 92 ? 23.025 -0.069 -12.171 1.00 93.06 92 THR A C 1
ATOM 690 O O . THR A 1 92 ? 22.809 -0.8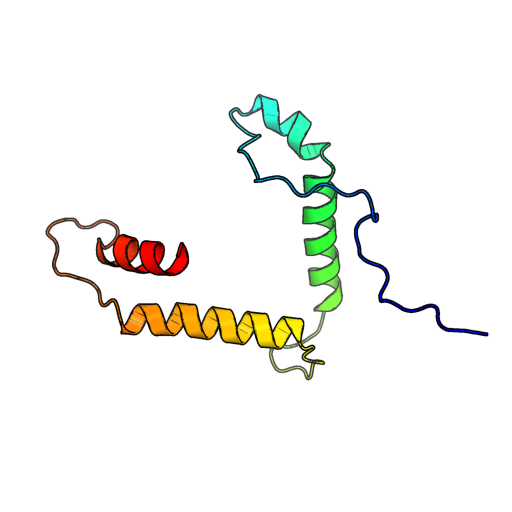59 -11.255 1.00 93.06 92 THR A O 1
ATOM 693 N N . ARG A 1 93 ? 23.128 1.251 -11.985 1.00 94.69 93 ARG A N 1
ATOM 694 C CA . ARG A 1 93 ? 23.018 1.930 -10.682 1.00 94.69 93 ARG A CA 1
ATOM 695 C C . ARG A 1 93 ? 21.579 2.160 -10.206 1.00 94.69 93 ARG A C 1
ATOM 697 O O . ARG A 1 93 ? 21.377 2.717 -9.134 1.00 94.69 93 ARG A O 1
ATOM 704 N N . PHE A 1 94 ? 20.590 1.840 -11.040 1.00 93.56 94 PHE A N 1
ATOM 705 C CA . PHE A 1 94 ? 19.171 1.961 -10.694 1.00 93.56 94 PHE A CA 1
ATOM 706 C C . PHE A 1 94 ? 18.639 0.631 -10.136 1.00 93.56 94 PHE A C 1
ATOM 708 O O . PHE A 1 94 ? 19.418 -0.293 -9.919 1.00 93.56 94 PHE A O 1
ATOM 715 N N . GLY A 1 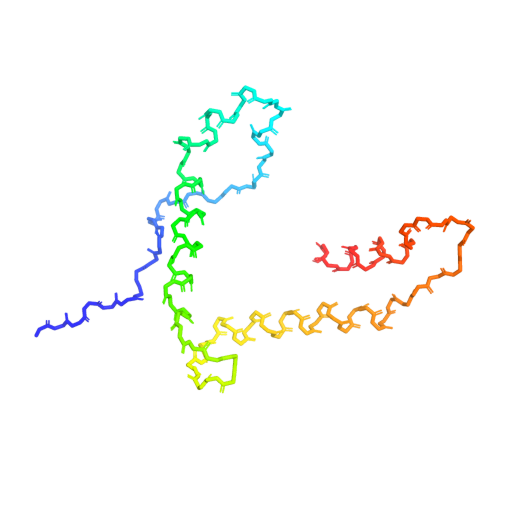95 ? 17.328 0.546 -9.879 1.00 95.38 95 GLY A N 1
ATOM 716 C CA . GLY A 1 95 ? 16.685 -0.579 -9.185 1.00 95.38 95 GLY A CA 1
ATOM 717 C C . GLY A 1 95 ? 17.209 -1.967 -9.579 1.00 95.38 95 GLY A C 1
ATOM 718 O O . GLY A 1 95 ? 17.425 -2.256 -10.759 1.00 95.38 95 GLY A O 1
ATOM 719 N N . ASN A 1 96 ? 17.425 -2.819 -8.573 1.00 97.50 96 ASN A N 1
ATOM 720 C CA . ASN A 1 96 ? 17.992 -4.150 -8.766 1.00 97.50 96 ASN A CA 1
ATOM 721 C C . ASN A 1 96 ? 17.031 -5.065 -9.539 1.00 97.50 96 ASN A C 1
ATOM 723 O O . ASN A 1 96 ? 15.839 -5.125 -9.237 1.00 97.50 96 ASN A O 1
ATOM 727 N N . HIS A 1 97 ? 17.538 -5.798 -10.530 1.00 95.94 97 HIS A N 1
ATOM 728 C CA . HIS A 1 97 ? 16.732 -6.708 -11.343 1.00 95.94 97 HIS A CA 1
ATOM 729 C C . HIS A 1 97 ? 16.101 -7.856 -10.542 1.00 95.94 97 HIS A C 1
ATOM 731 O O . HIS A 1 97 ? 15.060 -8.362 -10.970 1.00 95.94 97 HIS A O 1
ATOM 737 N N . ALA A 1 98 ? 16.642 -8.198 -9.366 1.00 97.25 98 ALA A N 1
ATOM 738 C CA . ALA A 1 98 ? 16.028 -9.131 -8.421 1.00 97.25 98 ALA A CA 1
ATOM 739 C C . ALA A 1 98 ? 14.582 -8.738 -8.058 1.00 97.25 98 ALA A C 1
ATOM 741 O O . ALA A 1 98 ? 13.727 -9.612 -7.933 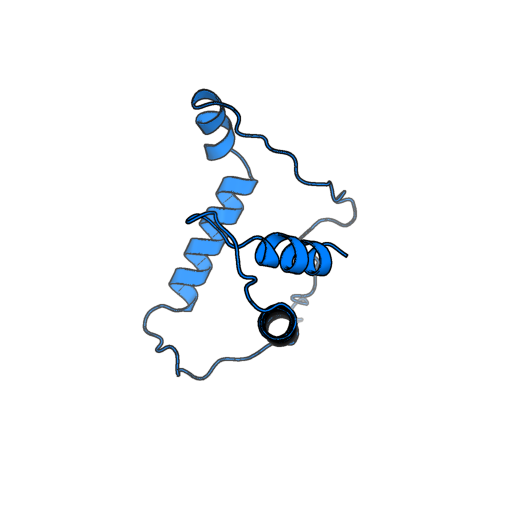1.00 97.25 98 ALA A O 1
ATOM 742 N N . PHE A 1 99 ? 14.255 -7.437 -8.035 1.00 97.31 99 PHE A N 1
ATOM 743 C CA . PHE A 1 99 ? 12.891 -6.964 -7.778 1.00 97.31 99 PHE A CA 1
ATOM 744 C C . PHE A 1 99 ? 11.868 -7.506 -8.787 1.00 97.31 99 PHE A C 1
ATOM 746 O O . PHE A 1 99 ? 10.734 -7.795 -8.421 1.00 97.31 99 PHE A O 1
ATOM 753 N N . ARG A 1 100 ? 12.246 -7.692 -10.061 1.00 96.00 100 ARG A N 1
ATOM 754 C CA . ARG A 1 100 ? 11.329 -8.269 -11.062 1.00 96.00 100 ARG A CA 1
ATOM 755 C C . ARG A 1 100 ? 11.014 -9.726 -10.755 1.00 96.00 100 ARG A C 1
ATOM 757 O O . ARG A 1 100 ? 9.887 -10.151 -10.976 1.00 96.00 100 ARG A O 1
ATOM 764 N N . LYS A 1 101 ? 12.010 -10.469 -10.262 1.00 96.31 101 LYS A N 1
ATOM 765 C CA . LYS A 1 101 ? 11.830 -11.856 -9.835 1.00 96.31 101 LYS A CA 1
ATOM 766 C C . LYS A 1 101 ? 10.925 -11.904 -8.606 1.00 96.31 101 LYS A C 1
ATOM 768 O O . LYS A 1 101 ? 9.956 -12.650 -8.637 1.00 96.31 101 LYS A O 1
ATOM 773 N N . TRP A 1 102 ? 11.174 -11.062 -7.603 1.00 98.06 102 TRP A N 1
ATOM 774 C CA . TRP A 1 102 ? 10.300 -10.925 -6.432 1.00 98.06 102 TRP A CA 1
ATOM 775 C C . TRP A 1 102 ? 8.858 -10.600 -6.840 1.00 98.06 102 TRP A C 1
ATOM 777 O O . TRP A 1 102 ? 7.943 -11.351 -6.527 1.00 98.06 102 TRP A O 1
ATOM 787 N N . HIS A 1 103 ? 8.654 -9.576 -7.670 1.00 97.81 103 HIS A N 1
ATOM 788 C CA . HIS A 1 103 ? 7.323 -9.173 -8.128 1.00 97.81 103 HIS A CA 1
ATOM 789 C C . HIS A 1 103 ? 6.614 -10.252 -8.965 1.00 97.81 103 HIS A C 1
ATOM 791 O O . HIS A 1 103 ? 5.389 -10.327 -8.947 1.00 97.81 103 HIS A O 1
ATOM 797 N N . ALA A 1 104 ? 7.349 -11.077 -9.719 1.00 96.56 104 ALA A N 1
ATOM 798 C CA . ALA A 1 104 ? 6.753 -12.202 -10.437 1.00 96.56 104 ALA A CA 1
ATOM 799 C C . ALA A 1 104 ? 6.137 -13.225 -9.469 1.00 96.56 104 ALA A C 1
ATOM 801 O O . ALA A 1 104 ? 5.012 -13.638 -9.710 1.00 96.56 104 ALA A O 1
ATOM 802 N N . HIS A 1 105 ? 6.809 -13.528 -8.350 1.00 94.56 105 HIS A N 1
ATOM 803 C CA . HIS A 1 105 ? 6.276 -14.432 -7.320 1.00 94.56 105 HIS A CA 1
ATOM 804 C C . HIS A 1 105 ? 5.056 -13.832 -6.612 1.00 94.56 105 HIS A C 1
ATOM 806 O O . HIS A 1 105 ? 4.118 -14.548 -6.307 1.00 94.56 105 HIS A O 1
ATOM 812 N N . VAL A 1 106 ? 5.031 -12.512 -6.391 1.00 95.00 106 VAL A N 1
ATOM 813 C CA . VAL A 1 106 ? 3.873 -11.823 -5.781 1.00 95.00 106 VAL A CA 1
ATOM 814 C C . VAL A 1 106 ? 2.637 -11.830 -6.687 1.00 95.00 106 VAL A C 1
ATOM 816 O O . VAL A 1 106 ? 1.515 -11.695 -6.207 1.00 95.00 106 VAL A O 1
ATOM 819 N N . LYS A 1 107 ? 2.832 -11.914 -8.007 1.00 91.56 107 LYS A N 1
ATOM 820 C CA . LYS A 1 107 ? 1.744 -11.861 -8.988 1.00 91.56 107 LYS A CA 1
ATOM 821 C C . LYS A 1 107 ? 1.079 -13.225 -9.228 1.00 91.56 107 LYS A C 1
ATOM 823 O O . LYS A 1 107 ? -0.045 -13.239 -9.733 1.00 91.56 107 LYS A O 1
ATOM 828 N N . GLU A 1 108 ? 1.792 -14.318 -8.968 1.00 78.00 108 GLU A N 1
ATOM 829 C CA . GLU A 1 108 ? 1.305 -15.701 -9.107 1.00 78.00 108 GLU A CA 1
ATOM 830 C C . GLU A 1 108 ? 0.317 -16.072 -7.994 1.00 78.00 108 GLU A C 1
ATOM 832 O O . GLU A 1 108 ? -0.689 -16.736 -8.335 1.00 78.00 108 GLU A O 1
#

Organism: Ladona fulva (NCBI:txid123851)

Secondary structure (DSSP, 8-state):
-----S-S-SS-TTPPP--------SGGGHHHHHTSHHHHHHHHHHHHHHHHHTT--TTS-----HHHHHHHHHHHHHHHHHHHSPPPP-S-SSS-THHHHHHHHHH-

Sequence (108 aa):
MKLKSIMSGVVAEDHEFLVPKRAVMSPADMTAWHHSEAYCEYVGFILAMNEAVEGKAISADCVQGAAAKGMVAMLECLDHLVDEIPPIEQPTRFGNHAFRKWHAHVKE

InterPro domains:
  IPR004327 Phosphotyrosyl phosphatase activator, PTPA [PF03095] (20-108)
  IPR004327 Phosphotyrosyl phosphatase activator, PTPA [PTHR10012] (11-107)
  IPR037218 PTPA superfamily [SSF140984] (12-107)

Foldseek 3Di:
DDPPDPPDPPDDPPDDDDDDDDQCDDPVSVVVVCVDPVNVVVVVVVVVVCVVCPPHDPPDDDDQDPVNVVVVVVVVVLVVLPVVQDFDDDPDPDDGPSVVVSVVVVVD

pLDDT: mean 90.42, std 16.64, range [30.88, 98.38]

Nearest PDB structures (foldseek):
  4ny3-assembly2_B  TM=9.855E-01  e=1.355E-05  Homo sapiens
  2ixm-assembly1_A  TM=9.884E-01  e=3.564E-05  Homo sapiens
  4ny3-assembly1_A  TM=9.832E-01  e=4.384E-05  Homo sapiens
  4lac-assembly1_B  TM=9.687E-01  e=4.384E-05  Homo sapiens
  2hv6-assembly2_B  TM=9.102E-01  e=2.704E-05  Homo sapiens

Radius of gyration: 20.47 Å; Cα contacts (8 Å, |Δi|>4): 27; chains: 1; bounding box: 60×33×41 Å

Solvent-accessible surface area (backbone atoms only — not comparable to full-atom values): 7150 Å² total; per-residue (Å²): 135,74,87,76,71,97,77,66,72,98,59,63,96,84,64,80,89,74,85,89,71,94,77,72,86,53,82,75,39,49,61,58,45,73,72,30,69,69,43,53,52,52,53,50,50,52,52,52,53,51,64,74,46,63,96,58,59,91,86,52,92,73,9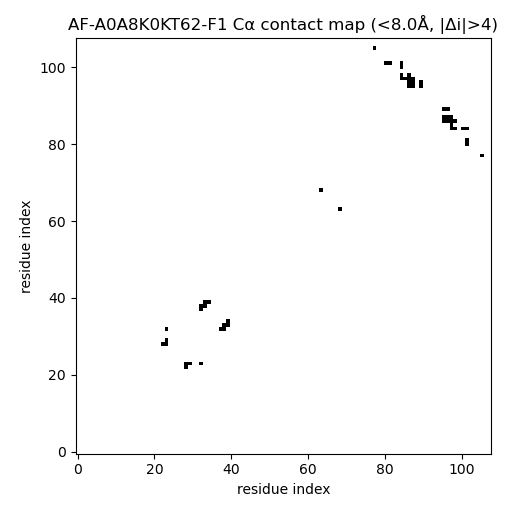0,77,49,71,66,57,52,49,52,51,53,52,51,51,55,60,51,53,45,47,73,78,40,55,81,60,94,67,95,65,93,60,86,57,71,31,53,58,57,46,52,50,63,76,70,108